Protein AF-A0A4S8MEA4-F1 (afdb_monomer_lite)

Radius of gyration: 21.53 Å; chains: 1; bounding box: 60×31×66 Å

Organism: Dendrothele bispora (strain CBS 962.96) (NCBI:txid1314807)

Sequence (141 aa):
MLYGASVTLVAQARPRKDGKLVKSSVVSKLTSIQRKAALIITGALSTTATDLLDLHAGLLPLPLEIKRHRQRDTARLCTLPDTHPLYQQLQRAAKHPRLARHISPLHNLLHRFDLKLSQLETRKPVRFAESPGTSESDTQF

pLDDT: mean 74.94, std 15.44, range [39.69, 96.0]

Foldseek 3Di:
DPLVVLQVLPPPQPCDPVNDRPDRPVLVVVQVVVQVVLCVQQVDDPPDDSVVSCVSSVHDRSVVVNVVVNLVSLLVLLLEDPPDPCVVVLVVLQVCLDPPPDDGSSSVSCVVNVDDSVVHHRDDDDDPDDDPPDPPDDDDD

Secondary structure (DSSP, 8-state):
--HHHHHHT----PBPTTS-BPPPHHHHHHHHHHHHHHHHHHT--TTS-HHHHHHHTTPPPHHHHHHHHHHHHHHHHHT--TTSHHHHHHHHHHH-S--SS---HHHHHHHHHT--GGGSPPPP----PPP----------

Structure (mmCIF, N/CA/C/O backbone):
data_AF-A0A4S8MEA4-F1
#
_entry.id   AF-A0A4S8MEA4-F1
#
loop_
_atom_site.group_PDB
_atom_site.id
_atom_site.type_symbol
_atom_site.label_atom_id
_atom_site.label_alt_id
_atom_site.label_comp_id
_atom_site.label_asym_id
_atom_site.label_entity_id
_atom_site.label_seq_id
_atom_site.pdbx_PDB_ins_code
_atom_site.Cartn_x
_atom_site.Cartn_y
_atom_site.Cartn_z
_atom_site.occupancy
_atom_site.B_iso_or_equiv
_atom_site.auth_seq_id
_atom_site.auth_comp_id
_atom_site.auth_asym_id
_atom_site.auth_atom_id
_atom_site.pdbx_PDB_model_num
ATOM 1 N N . MET A 1 1 ? 8.176 -0.037 13.390 1.00 46.09 1 MET A N 1
ATOM 2 C CA . MET A 1 1 ? 7.073 0.047 12.400 1.00 46.09 1 MET A CA 1
ATOM 3 C C . MET A 1 1 ? 6.473 1.444 12.474 1.00 46.09 1 MET A C 1
ATOM 5 O O . MET A 1 1 ? 5.759 1.749 13.419 1.00 46.09 1 MET A O 1
ATOM 9 N N . LEU A 1 2 ? 6.857 2.325 11.548 1.00 44.00 2 LEU A N 1
ATOM 10 C CA . LEU A 1 2 ? 6.548 3.756 11.589 1.00 44.00 2 LEU A CA 1
ATOM 11 C C . LEU A 1 2 ? 5.120 4.017 11.070 1.00 44.00 2 LEU A C 1
ATOM 13 O O . LEU A 1 2 ? 4.926 4.383 9.914 1.00 44.00 2 LEU A O 1
ATOM 17 N N . TYR A 1 3 ? 4.113 3.811 11.923 1.00 52.31 3 TYR A N 1
ATOM 18 C CA . TYR A 1 3 ? 2.686 3.969 11.587 1.00 52.31 3 TYR A CA 1
ATOM 19 C C . TYR A 1 3 ? 2.314 5.348 11.003 1.00 52.31 3 TYR A C 1
ATOM 21 O O . TYR A 1 3 ? 1.322 5.465 10.285 1.00 52.31 3 TYR A O 1
ATOM 29 N N . GLY A 1 4 ? 3.116 6.388 11.260 1.00 50.94 4 GLY A N 1
ATOM 30 C CA . GLY A 1 4 ? 2.895 7.731 10.717 1.00 50.94 4 GLY A CA 1
ATOM 31 C C . GLY A 1 4 ? 3.075 7.838 9.197 1.00 50.94 4 GLY A C 1
ATOM 32 O O . GLY A 1 4 ? 2.364 8.611 8.559 1.00 50.94 4 GLY A O 1
ATOM 33 N N . ALA A 1 5 ? 3.965 7.039 8.595 1.00 49.62 5 ALA A N 1
ATOM 34 C CA . ALA A 1 5 ? 4.284 7.148 7.167 1.00 49.62 5 ALA A CA 1
ATOM 35 C C . ALA A 1 5 ? 3.135 6.669 6.259 1.00 49.62 5 ALA A C 1
ATOM 37 O O . ALA A 1 5 ? 2.875 7.247 5.203 1.00 49.62 5 ALA A O 1
ATOM 38 N N . SER A 1 6 ? 2.392 5.649 6.693 1.00 50.84 6 SER A N 1
ATOM 39 C CA . SER A 1 6 ? 1.259 5.098 5.939 1.00 50.84 6 SER A CA 1
ATOM 40 C C . SER A 1 6 ? 0.078 6.069 5.859 1.00 50.84 6 SER A C 1
ATOM 42 O O . SER A 1 6 ? -0.677 6.060 4.886 1.00 50.84 6 SER A O 1
ATOM 44 N N . VAL A 1 7 ? -0.057 6.953 6.854 1.00 55.59 7 VAL A N 1
ATOM 45 C CA . VAL A 1 7 ? -1.071 8.016 6.884 1.00 55.59 7 VAL A CA 1
ATOM 46 C C . VAL A 1 7 ? -0.660 9.195 5.992 1.00 55.59 7 VAL A C 1
ATOM 48 O O . VAL A 1 7 ? -1.516 9.772 5.321 1.00 55.59 7 VAL A O 1
ATOM 51 N N . THR A 1 8 ? 0.633 9.535 5.923 1.00 50.81 8 THR A N 1
ATOM 52 C CA . THR A 1 8 ? 1.139 10.675 5.130 1.00 50.81 8 THR A CA 1
ATOM 53 C C . THR A 1 8 ? 1.285 10.367 3.638 1.00 50.81 8 THR A C 1
ATOM 55 O O . THR A 1 8 ? 1.096 11.256 2.809 1.00 50.81 8 THR A O 1
ATOM 58 N N . LEU A 1 9 ? 1.510 9.104 3.261 1.00 50.47 9 LEU A N 1
ATOM 59 C CA . LEU A 1 9 ? 1.491 8.648 1.863 1.00 50.47 9 LEU A CA 1
ATOM 60 C C . LEU A 1 9 ? 0.089 8.574 1.254 1.00 50.47 9 LEU A C 1
ATOM 62 O O . LEU A 1 9 ? -0.043 8.231 0.072 1.00 50.47 9 LEU A O 1
ATOM 66 N N . VAL A 1 10 ? -0.962 8.943 1.997 1.00 54.91 10 VAL A N 1
ATOM 67 C CA . VAL A 1 10 ? -2.267 9.317 1.438 1.00 54.91 10 VAL A CA 1
ATOM 68 C C . VAL A 1 10 ? -2.091 10.642 0.696 1.00 54.91 10 VAL A C 1
ATOM 70 O O . VAL A 1 10 ? -2.585 11.694 1.089 1.00 54.91 10 VAL A O 1
ATOM 73 N N . ALA A 1 11 ? -1.362 10.584 -0.421 1.00 50.72 11 ALA A N 1
ATOM 74 C CA . ALA A 1 11 ? -1.442 11.568 -1.473 1.00 50.72 11 ALA A CA 1
ATOM 75 C C . ALA A 1 11 ? -2.929 11.753 -1.742 1.00 50.72 11 ALA A C 1
ATOM 77 O O . ALA A 1 11 ? -3.599 10.806 -2.170 1.00 50.72 11 ALA A O 1
ATOM 78 N N . GLN A 1 12 ? -3.429 12.930 -1.373 1.00 52.16 12 GLN A N 1
ATOM 79 C CA . GLN A 1 12 ? -4.817 13.309 -1.509 1.00 52.16 12 GLN A CA 1
ATOM 80 C C . GLN A 1 12 ? -5.143 13.303 -2.991 1.00 52.16 12 GLN A C 1
ATOM 82 O O . GLN A 1 12 ? -5.020 14.307 -3.686 1.00 52.16 12 GLN A O 1
ATOM 87 N N . ALA A 1 13 ? -5.531 12.138 -3.489 1.00 52.66 13 ALA A N 1
ATOM 88 C CA . ALA A 1 13 ? -6.132 11.997 -4.787 1.00 52.66 13 ALA A CA 1
ATOM 89 C C . ALA A 1 13 ? -7.552 12.537 -4.614 1.00 52.66 13 ALA A C 1
ATOM 91 O O . ALA A 1 13 ? -8.513 11.786 -4.468 1.00 52.66 13 ALA A O 1
ATOM 92 N N . ARG A 1 14 ? -7.659 13.865 -4.471 1.00 51.34 14 ARG A N 1
ATOM 93 C CA . ARG A 1 14 ? -8.948 14.534 -4.459 1.00 51.34 14 ARG A CA 1
ATOM 94 C C . ARG A 1 14 ? -9.544 14.257 -5.832 1.00 51.34 14 ARG A C 1
ATOM 96 O O . ARG A 1 14 ? -8.901 14.601 -6.830 1.00 51.34 14 ARG A O 1
ATOM 103 N N . PRO A 1 15 ? -10.712 13.605 -5.915 1.00 50.41 15 PRO A N 1
ATOM 104 C CA . PRO A 1 15 ? -11.434 13.590 -7.167 1.00 50.41 15 PRO A CA 1
ATOM 105 C C . PRO A 1 15 ? -11.698 15.056 -7.503 1.00 50.41 15 PRO A C 1
ATOM 107 O O . PRO A 1 15 ? -12.307 15.792 -6.723 1.00 50.41 15 PRO A O 1
ATOM 110 N N . ARG A 1 16 ? -11.147 15.519 -8.623 1.00 50.59 16 ARG A N 1
ATOM 111 C CA . ARG A 1 16 ? -11.547 16.806 -9.178 1.00 50.59 16 ARG A CA 1
ATOM 112 C C . ARG A 1 16 ? -13.034 16.685 -9.533 1.00 50.59 16 ARG A C 1
ATOM 114 O O . ARG A 1 16 ? -13.505 15.581 -9.808 1.00 50.59 16 ARG A O 1
ATOM 121 N N . LYS A 1 17 ? -13.769 17.799 -9.525 1.00 51.31 17 LYS A N 1
ATOM 122 C CA . LYS A 1 17 ? -15.212 17.848 -9.844 1.00 51.31 17 LYS A CA 1
ATOM 123 C C . LYS A 1 17 ? -15.551 17.155 -11.184 1.00 51.31 17 LYS A C 1
ATOM 125 O O . LYS A 1 17 ? -16.655 16.663 -11.357 1.00 51.31 17 LYS A O 1
ATOM 130 N N . ASP A 1 18 ? -14.544 17.021 -12.048 1.00 55.53 18 ASP A N 1
ATOM 131 C CA . ASP A 1 18 ? -14.574 16.396 -13.374 1.00 55.53 18 ASP A CA 1
ATOM 132 C C . ASP A 1 18 ? -14.354 14.861 -13.368 1.00 55.53 18 ASP A C 1
ATOM 134 O O . ASP A 1 18 ? -14.088 14.269 -14.411 1.00 55.53 18 ASP A O 1
ATOM 138 N N . GLY A 1 19 ? -14.342 14.196 -12.204 1.00 54.31 19 GLY A N 1
ATOM 139 C CA . GLY A 1 19 ? -14.156 12.739 -12.074 1.00 54.31 19 GLY A CA 1
ATOM 140 C C . GLY A 1 19 ? -12.737 12.223 -12.372 1.00 54.31 19 GLY A C 1
ATOM 141 O O . GLY A 1 19 ? -12.414 11.073 -12.073 1.00 54.31 19 GLY A O 1
ATOM 142 N N . LYS A 1 20 ? -11.848 13.069 -12.908 1.00 49.50 20 LYS A N 1
ATOM 143 C CA . LYS A 1 20 ? -10.449 12.718 -13.183 1.00 49.50 20 LYS A CA 1
ATOM 144 C C . LYS A 1 20 ? -9.622 12.738 -11.896 1.00 49.50 20 LYS A C 1
ATOM 146 O O . LYS A 1 20 ? -9.503 13.762 -11.218 1.00 49.50 20 LYS A O 1
ATOM 151 N N . LEU A 1 21 ? -9.018 11.594 -11.580 1.00 56.31 21 LEU A N 1
ATOM 152 C CA . LEU A 1 21 ? -8.069 11.455 -10.482 1.00 56.31 21 LEU A CA 1
ATOM 153 C C . LEU A 1 21 ? -6.779 12.200 -10.843 1.00 56.31 21 LEU A C 1
ATOM 155 O O . LEU A 1 21 ? -6.045 11.776 -11.736 1.00 56.31 21 LEU A O 1
ATOM 159 N N . VAL A 1 22 ? -6.494 13.315 -10.169 1.00 55.59 22 VAL A N 1
ATOM 160 C CA . VAL A 1 22 ? -5.221 14.020 -10.363 1.00 55.59 22 VAL A CA 1
ATOM 161 C C . VAL A 1 22 ? -4.097 13.099 -9.892 1.00 55.59 22 VAL A C 1
ATOM 163 O O . VAL A 1 22 ? -4.044 12.715 -8.720 1.00 55.59 22 VAL A O 1
ATOM 166 N N . LYS A 1 23 ? -3.199 12.722 -10.812 1.00 59.84 23 LYS A N 1
ATOM 167 C CA . LYS A 1 23 ? -1.966 12.011 -10.462 1.00 59.84 23 LYS A CA 1
ATOM 168 C C . LYS A 1 23 ? -1.161 12.927 -9.542 1.00 59.84 23 LYS A C 1
ATOM 170 O O . LYS A 1 23 ? -0.805 14.036 -9.931 1.00 59.84 23 LYS A O 1
ATOM 175 N N . SER A 1 24 ? -0.909 12.482 -8.314 1.00 71.69 24 SER A N 1
ATOM 176 C CA . SER A 1 24 ? -0.053 13.226 -7.389 1.00 71.69 24 SER A CA 1
ATOM 177 C C . SER A 1 24 ? 1.332 13.402 -8.011 1.00 71.69 24 SER A C 1
ATOM 179 O O . SER A 1 24 ? 1.906 12.435 -8.514 1.00 71.69 24 SER A O 1
ATOM 181 N N . SER A 1 25 ? 1.878 14.618 -7.958 1.00 75.31 25 SER A N 1
ATOM 182 C CA . SER A 1 25 ? 3.221 14.928 -8.469 1.00 75.31 25 SER A CA 1
ATOM 183 C C . SER A 1 25 ? 4.290 14.008 -7.871 1.00 75.31 25 SER A C 1
ATOM 185 O O . SER A 1 25 ? 5.243 13.637 -8.553 1.00 75.31 25 SER A O 1
ATOM 187 N N . VAL A 1 26 ? 4.094 13.570 -6.625 1.00 80.31 26 VAL A N 1
ATOM 188 C CA . VAL A 1 26 ? 4.957 12.603 -5.938 1.00 80.31 26 VAL A CA 1
ATOM 189 C C . VAL A 1 26 ? 4.878 11.226 -6.596 1.00 80.31 26 VAL A C 1
ATOM 191 O O . VAL A 1 26 ? 5.911 10.619 -6.855 1.00 80.31 26 VAL A O 1
ATOM 194 N N . VAL A 1 27 ? 3.674 10.751 -6.930 1.00 81.44 27 VAL A N 1
ATOM 195 C CA . VAL A 1 27 ? 3.478 9.454 -7.602 1.00 81.44 27 VAL A CA 1
ATOM 196 C C . VAL A 1 27 ? 4.136 9.471 -8.977 1.00 81.44 27 VAL A C 1
ATOM 198 O O . VAL A 1 27 ? 4.829 8.521 -9.314 1.00 81.44 27 VAL A O 1
ATOM 201 N N . SER A 1 28 ? 4.006 10.568 -9.728 1.00 83.62 28 SER A N 1
ATOM 202 C CA . SER A 1 28 ? 4.668 10.717 -11.030 1.00 83.62 28 SER A CA 1
ATOM 203 C C . SER A 1 28 ? 6.200 10.693 -10.922 1.00 83.62 28 SER A C 1
ATOM 205 O O . SER A 1 28 ? 6.879 10.077 -11.742 1.00 83.62 28 SER A O 1
ATOM 207 N N . LYS A 1 29 ? 6.775 11.325 -9.890 1.00 88.56 29 LYS A N 1
ATOM 208 C CA . LYS A 1 29 ? 8.227 11.271 -9.646 1.00 88.56 29 LYS A CA 1
ATOM 209 C C . LYS A 1 29 ? 8.683 9.861 -9.285 1.00 88.56 29 LYS A C 1
ATOM 211 O O . LYS A 1 29 ? 9.659 9.372 -9.844 1.00 88.56 29 LYS A O 1
ATOM 216 N N . LEU A 1 30 ? 7.949 9.195 -8.399 1.00 88.25 30 LEU A N 1
ATOM 217 C CA . LEU A 1 30 ? 8.234 7.819 -8.014 1.00 88.25 30 LEU A CA 1
ATOM 218 C C . LEU A 1 30 ? 8.094 6.856 -9.206 1.00 88.25 30 LEU A C 1
ATOM 220 O O . LEU A 1 30 ? 8.911 5.951 -9.328 1.00 88.25 30 LEU A O 1
ATOM 224 N N . THR A 1 31 ? 7.142 7.071 -10.128 1.00 88.81 31 THR A N 1
ATOM 225 C CA . THR A 1 31 ? 7.011 6.221 -11.328 1.00 88.81 31 THR A CA 1
ATOM 226 C C . THR A 1 31 ? 8.226 6.369 -12.228 1.00 88.81 31 THR A C 1
ATOM 228 O O . THR A 1 31 ? 8.721 5.381 -12.762 1.00 88.81 31 THR A O 1
ATOM 231 N N . SER A 1 32 ? 8.757 7.588 -12.356 1.00 91.25 32 SER A N 1
ATOM 232 C CA . SER A 1 32 ? 9.983 7.827 -13.117 1.00 91.25 32 SER A CA 1
ATOM 233 C C . SER A 1 32 ? 11.200 7.163 -12.469 1.00 91.25 32 SER A C 1
ATOM 235 O O . SER A 1 32 ? 12.059 6.651 -13.181 1.00 91.25 32 SER A O 1
ATOM 237 N N . ILE A 1 33 ? 11.275 7.143 -11.133 1.00 93.06 33 ILE A N 1
ATOM 238 C CA . ILE A 1 33 ? 12.341 6.447 -10.395 1.00 93.06 33 ILE A CA 1
ATOM 239 C C . ILE A 1 33 ? 12.226 4.930 -10.587 1.00 93.06 33 ILE A C 1
ATOM 241 O O . ILE A 1 33 ? 13.221 4.296 -10.928 1.00 93.06 33 ILE A O 1
ATOM 245 N N . GLN A 1 34 ? 11.024 4.359 -10.450 1.00 92.56 34 GLN A N 1
ATOM 246 C CA . GLN A 1 34 ? 10.796 2.930 -10.677 1.00 92.56 34 GLN A CA 1
ATOM 247 C C . GLN A 1 34 ? 11.152 2.525 -12.110 1.00 92.56 34 GLN A C 1
ATOM 249 O O . GLN A 1 34 ? 11.861 1.543 -12.290 1.00 92.56 34 GLN A O 1
ATOM 254 N N . ARG A 1 35 ? 10.758 3.310 -13.124 1.00 93.06 35 ARG A N 1
ATOM 255 C CA . ARG A 1 35 ? 11.136 3.043 -14.521 1.00 93.06 35 ARG A CA 1
ATOM 256 C C . ARG A 1 35 ? 12.654 2.999 -14.701 1.00 93.06 35 ARG A C 1
ATOM 258 O O . ARG A 1 35 ? 13.157 2.117 -15.387 1.00 93.06 35 ARG A O 1
ATOM 265 N N . LYS A 1 36 ? 13.394 3.928 -14.085 1.00 94.88 36 LYS A N 1
ATOM 266 C CA . LYS A 1 36 ? 14.866 3.917 -14.127 1.00 94.88 36 LYS A CA 1
ATOM 267 C C . LYS A 1 36 ? 15.443 2.671 -13.457 1.00 94.88 36 LYS A C 1
ATOM 269 O O . LYS A 1 36 ? 16.344 2.061 -14.017 1.00 94.88 36 LYS A O 1
ATOM 274 N N . ALA A 1 37 ? 14.910 2.276 -12.302 1.00 94.06 37 ALA A N 1
ATOM 275 C CA . ALA A 1 37 ? 15.324 1.047 -11.631 1.00 94.06 37 ALA A CA 1
ATOM 276 C C . ALA A 1 37 ? 15.035 -0.195 -12.491 1.00 94.06 37 ALA A C 1
ATOM 278 O O . ALA A 1 37 ? 15.911 -1.037 -12.652 1.00 94.06 37 ALA A O 1
ATOM 279 N N . ALA A 1 38 ? 13.855 -0.272 -13.112 1.00 93.94 38 ALA A N 1
ATOM 280 C CA . ALA A 1 38 ? 13.474 -1.374 -13.989 1.00 93.94 38 ALA A CA 1
ATOM 281 C C . ALA A 1 38 ? 14.394 -1.483 -15.216 1.00 93.94 38 ALA A C 1
ATOM 283 O O . ALA A 1 38 ? 14.803 -2.586 -15.568 1.00 93.94 38 ALA A O 1
ATOM 284 N N . LEU A 1 39 ? 14.789 -0.355 -15.823 1.00 96.00 39 LEU A N 1
ATOM 285 C CA . LEU A 1 39 ? 15.784 -0.330 -16.905 1.00 96.00 39 LEU A CA 1
ATOM 286 C C . LEU A 1 39 ? 17.139 -0.889 -16.457 1.00 96.00 39 LEU A C 1
ATOM 288 O O . LEU A 1 39 ? 17.738 -1.671 -17.183 1.00 96.00 39 LEU A O 1
ATOM 292 N N . ILE A 1 40 ? 17.607 -0.518 -15.262 1.00 95.62 40 ILE A N 1
ATOM 293 C CA . ILE A 1 40 ? 18.886 -1.002 -14.721 1.00 95.62 40 ILE A CA 1
ATOM 294 C C . ILE A 1 40 ? 18.825 -2.509 -14.436 1.00 95.62 40 ILE A C 1
ATOM 296 O O . ILE A 1 40 ? 19.749 -3.227 -14.793 1.00 95.62 40 ILE A O 1
ATOM 300 N N . ILE A 1 41 ? 17.735 -2.990 -13.829 1.00 94.38 41 ILE A N 1
ATOM 301 C CA . ILE A 1 41 ? 17.547 -4.411 -13.489 1.00 94.38 41 ILE A CA 1
ATOM 302 C C . ILE A 1 41 ? 17.483 -5.277 -14.751 1.00 94.38 41 ILE A C 1
ATOM 304 O O . ILE A 1 41 ? 18.081 -6.347 -14.798 1.00 94.38 41 ILE A O 1
ATOM 308 N N . THR A 1 42 ? 16.746 -4.823 -15.765 1.00 94.81 42 THR A N 1
ATOM 309 C CA . THR A 1 42 ? 16.507 -5.595 -16.996 1.00 94.81 42 THR A CA 1
ATOM 310 C C . THR A 1 42 ? 17.585 -5.392 -18.060 1.00 94.81 42 THR A C 1
ATOM 312 O O . THR A 1 42 ? 17.643 -6.167 -19.009 1.00 94.81 42 THR A O 1
ATOM 315 N N . GLY A 1 43 ? 18.416 -4.350 -17.945 1.00 95.31 43 GLY A N 1
ATOM 316 C CA . GLY A 1 43 ? 19.388 -3.967 -18.975 1.00 95.31 43 GLY A CA 1
ATOM 317 C C . GLY A 1 43 ? 18.749 -3.503 -20.292 1.00 95.31 43 GLY A C 1
ATOM 318 O O . GLY A 1 43 ? 19.407 -3.494 -21.330 1.00 95.31 43 GLY A O 1
ATOM 319 N N . ALA A 1 44 ? 17.461 -3.157 -20.280 1.00 93.88 44 ALA A N 1
ATOM 320 C CA . ALA A 1 44 ? 16.696 -2.846 -21.481 1.00 93.88 44 ALA A CA 1
ATOM 321 C C . ALA A 1 44 ? 16.942 -1.418 -22.007 1.00 93.88 44 ALA A C 1
ATOM 323 O O . ALA A 1 44 ? 17.433 -0.531 -21.305 1.00 93.88 44 ALA A O 1
ATOM 324 N N . LEU A 1 45 ? 16.539 -1.166 -23.257 1.00 94.38 45 LEU A N 1
ATOM 325 C CA . LEU A 1 45 ? 16.668 0.150 -23.886 1.00 94.38 45 LEU A CA 1
ATOM 326 C C . LEU A 1 45 ? 15.713 1.169 -23.250 1.00 94.38 45 LEU A C 1
ATOM 328 O O . LEU A 1 45 ? 14.589 0.838 -22.865 1.00 94.38 45 LEU A O 1
ATOM 332 N N . SER A 1 46 ? 16.111 2.443 -23.241 1.00 90.44 46 SER A N 1
ATOM 333 C CA . SER A 1 46 ? 15.306 3.550 -22.700 1.00 90.44 46 SER A CA 1
ATOM 334 C C . SER A 1 46 ? 13.966 3.762 -23.419 1.00 90.44 46 SER A C 1
ATOM 336 O O . SER A 1 46 ? 13.068 4.380 -22.843 1.00 90.44 46 SER A O 1
ATOM 338 N N . THR A 1 47 ? 13.813 3.239 -24.639 1.00 93.69 47 THR A N 1
ATOM 339 C CA . THR A 1 47 ? 12.589 3.265 -25.458 1.00 93.69 47 THR A CA 1
ATOM 340 C C . THR A 1 47 ? 11.606 2.143 -25.125 1.00 93.69 47 THR A C 1
ATOM 342 O O . THR A 1 47 ? 10.460 2.189 -25.565 1.00 93.69 47 THR A O 1
ATOM 345 N N . THR A 1 48 ? 12.010 1.159 -24.317 1.00 93.31 48 THR A N 1
ATOM 346 C CA . THR A 1 48 ? 1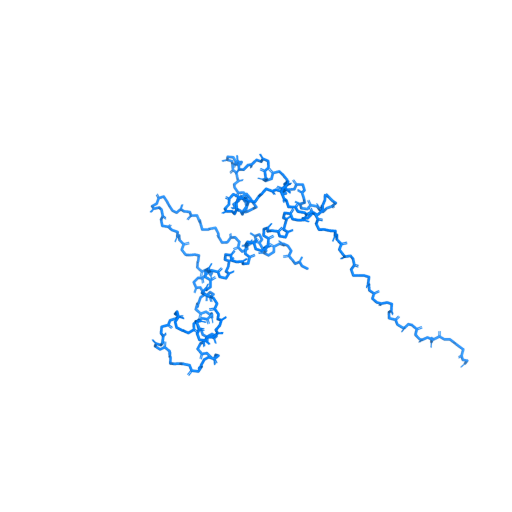1.160 0.021 -23.949 1.00 93.31 48 THR A CA 1
ATOM 347 C C . THR A 1 48 ? 9.923 0.493 -23.180 1.00 93.31 48 THR A C 1
ATOM 349 O O . THR A 1 48 ? 9.992 1.398 -22.333 1.00 93.31 48 THR A O 1
ATOM 352 N N . ALA A 1 49 ? 8.768 -0.107 -23.469 1.00 92.44 49 ALA A N 1
ATOM 353 C CA . ALA A 1 49 ? 7.513 0.205 -22.790 1.00 92.44 49 ALA A CA 1
ATOM 354 C C . ALA A 1 49 ? 7.608 -0.094 -21.281 1.00 92.44 49 ALA A C 1
ATOM 356 O O . ALA A 1 49 ? 8.131 -1.134 -20.890 1.00 92.44 49 ALA A O 1
ATOM 357 N N . THR A 1 50 ? 7.102 0.808 -20.426 1.00 89.94 50 THR A N 1
ATOM 358 C CA . THR A 1 50 ? 7.207 0.659 -18.955 1.00 89.94 50 THR A CA 1
ATOM 359 C C . THR A 1 50 ? 6.535 -0.617 -18.463 1.00 89.94 50 THR A C 1
ATOM 361 O O . THR A 1 50 ? 7.089 -1.290 -17.608 1.00 89.94 50 THR A O 1
ATOM 364 N N . ASP A 1 51 ? 5.389 -0.974 -19.041 1.00 90.44 51 ASP A N 1
ATOM 365 C CA . ASP A 1 51 ? 4.610 -2.133 -18.599 1.00 90.44 51 ASP A CA 1
ATOM 366 C C . ASP A 1 51 ? 5.357 -3.452 -18.863 1.00 90.44 51 ASP A C 1
ATOM 368 O O . ASP A 1 51 ? 5.291 -4.374 -18.053 1.00 90.44 51 ASP A O 1
ATOM 372 N N . LEU A 1 52 ? 6.136 -3.516 -19.952 1.00 92.25 52 LEU A N 1
ATOM 373 C CA . LEU A 1 52 ? 7.032 -4.643 -20.227 1.00 92.25 52 LEU A CA 1
ATOM 374 C C . LEU A 1 52 ? 8.230 -4.651 -19.274 1.00 92.25 52 LEU A C 1
ATOM 376 O O . LEU A 1 52 ? 8.603 -5.713 -18.787 1.00 92.25 52 LEU A O 1
ATOM 380 N N . LEU A 1 53 ? 8.818 -3.486 -18.980 1.00 93.56 53 LEU A N 1
ATOM 381 C CA . LEU A 1 53 ? 9.931 -3.381 -18.028 1.00 93.56 53 LEU A CA 1
ATOM 382 C C . LEU A 1 53 ? 9.526 -3.834 -16.626 1.00 93.56 53 LEU A C 1
ATOM 384 O O . LEU A 1 53 ? 10.259 -4.591 -16.000 1.00 93.56 53 LEU A O 1
ATOM 388 N N . ASP A 1 54 ? 8.367 -3.384 -16.150 1.00 91.56 54 ASP A N 1
ATOM 389 C CA . ASP A 1 54 ? 7.821 -3.765 -14.851 1.00 91.56 54 ASP A CA 1
ATOM 390 C C . ASP A 1 54 ? 7.575 -5.285 -14.804 1.00 91.56 54 ASP A C 1
ATOM 392 O O . ASP A 1 54 ? 8.037 -5.950 -13.877 1.00 91.56 54 ASP A O 1
ATOM 396 N N . LEU A 1 55 ? 6.967 -5.866 -15.849 1.00 92.56 55 LEU A N 1
ATOM 397 C CA . LEU A 1 55 ? 6.746 -7.314 -15.948 1.00 92.56 55 LEU A CA 1
ATOM 398 C C . LEU A 1 55 ? 8.060 -8.109 -15.947 1.00 92.56 55 LEU A C 1
ATOM 400 O O . LEU A 1 55 ? 8.189 -9.066 -15.184 1.00 92.56 55 LEU A O 1
ATOM 404 N N . HIS A 1 56 ? 9.045 -7.707 -16.755 1.00 93.25 56 HIS A N 1
ATOM 405 C CA . HIS A 1 56 ? 10.345 -8.381 -16.829 1.00 93.25 56 HIS A CA 1
ATOM 406 C C . HIS A 1 56 ? 11.177 -8.221 -15.552 1.00 93.25 56 HIS A C 1
ATOM 408 O O . HIS A 1 56 ? 11.912 -9.135 -15.189 1.00 93.25 56 HIS A O 1
ATOM 414 N N . ALA A 1 57 ? 11.049 -7.095 -14.849 1.00 91.88 57 ALA A N 1
ATOM 415 C CA . ALA A 1 57 ? 11.715 -6.860 -13.571 1.00 91.88 57 ALA A CA 1
ATOM 416 C C . ALA A 1 57 ? 10.990 -7.515 -12.377 1.00 91.88 57 ALA A C 1
ATOM 418 O O . ALA A 1 57 ? 11.478 -7.429 -11.250 1.00 91.88 57 ALA A O 1
ATOM 419 N N . GLY A 1 58 ? 9.814 -8.124 -12.585 1.00 91.12 58 GLY A N 1
ATOM 420 C CA . GLY A 1 58 ? 8.967 -8.634 -11.502 1.00 91.12 58 GLY A CA 1
ATOM 421 C C . GLY A 1 58 ? 8.417 -7.529 -10.590 1.00 91.12 58 GLY A C 1
ATOM 422 O O . GLY A 1 58 ? 8.072 -7.783 -9.434 1.00 91.12 58 GLY A O 1
ATOM 423 N N . LEU A 1 59 ? 8.358 -6.294 -11.090 1.00 90.62 59 LEU A N 1
ATOM 424 C CA . LEU A 1 59 ? 7.851 -5.127 -10.384 1.00 90.62 59 LEU A CA 1
ATOM 425 C C . LEU A 1 59 ? 6.396 -4.888 -10.775 1.00 90.62 59 LEU A C 1
ATOM 427 O O . LEU A 1 59 ? 5.996 -5.010 -11.928 1.00 90.62 59 LEU A O 1
ATOM 431 N N . LEU A 1 60 ? 5.577 -4.507 -9.806 1.00 89.00 60 LEU A N 1
ATOM 432 C CA . LEU A 1 60 ? 4.211 -4.092 -10.080 1.00 89.00 60 LEU A CA 1
ATOM 433 C C . LEU A 1 60 ? 4.209 -2.579 -10.383 1.00 89.00 60 LEU A C 1
ATOM 435 O O . LEU A 1 60 ? 4.922 -1.832 -9.704 1.00 89.00 60 LEU A O 1
ATOM 439 N N . PRO A 1 61 ? 3.407 -2.090 -11.350 1.00 87.75 61 PRO A N 1
ATOM 440 C CA . PRO A 1 61 ? 3.344 -0.667 -11.658 1.00 87.75 61 PRO A CA 1
ATOM 441 C C . PRO A 1 61 ? 3.089 0.167 -10.403 1.00 87.75 61 PRO A C 1
ATOM 443 O O . PRO A 1 61 ? 2.184 -0.135 -9.618 1.00 87.75 61 PRO A O 1
ATOM 446 N N . LEU A 1 62 ? 3.855 1.243 -10.215 1.00 86.12 62 LEU A N 1
ATOM 447 C CA . LEU A 1 62 ? 3.872 1.998 -8.957 1.00 86.12 62 LEU A CA 1
ATOM 448 C C . LEU A 1 62 ? 2.480 2.363 -8.386 1.00 86.12 62 LEU A C 1
ATOM 450 O O . LEU A 1 62 ? 2.286 2.243 -7.173 1.00 86.12 62 LEU A O 1
ATOM 454 N N . PRO A 1 63 ? 1.475 2.797 -9.181 1.00 83.12 63 PRO A N 1
ATOM 455 C CA . PRO A 1 63 ? 0.152 3.106 -8.632 1.00 83.12 63 PRO A CA 1
ATOM 456 C C . PRO A 1 63 ? -0.507 1.907 -7.935 1.00 83.12 63 PRO A C 1
ATOM 458 O O . PRO A 1 63 ? -1.223 2.077 -6.943 1.00 83.12 63 PRO A O 1
ATOM 461 N N . LEU A 1 64 ? -0.258 0.699 -8.442 1.00 86.31 64 LEU A N 1
ATOM 462 C CA . LEU A 1 64 ? -0.765 -0.547 -7.884 1.00 86.31 64 LEU A CA 1
ATOM 463 C C . LEU A 1 64 ? 0.041 -0.970 -6.650 1.00 86.31 64 LEU A C 1
ATOM 465 O O . LEU A 1 64 ? -0.570 -1.381 -5.664 1.00 86.31 64 LEU A O 1
ATOM 469 N N . GLU A 1 65 ? 1.365 -0.778 -6.634 1.00 87.12 65 GLU A N 1
ATOM 470 C CA . GLU A 1 65 ? 2.179 -1.016 -5.428 1.00 87.12 65 GLU A CA 1
ATOM 471 C C . GLU A 1 65 ? 1.765 -0.113 -4.269 1.00 87.12 65 GLU A C 1
ATOM 473 O O . GLU A 1 65 ? 1.552 -0.578 -3.149 1.00 87.12 65 GLU A O 1
ATOM 478 N N . ILE A 1 66 ? 1.523 1.172 -4.538 1.00 84.81 66 ILE A N 1
ATOM 479 C CA . ILE A 1 66 ? 1.013 2.099 -3.523 1.00 84.81 66 ILE A CA 1
ATOM 480 C C . ILE A 1 66 ? -0.345 1.623 -2.997 1.00 84.81 66 ILE A C 1
ATOM 482 O O . ILE A 1 66 ? -0.589 1.666 -1.790 1.00 84.81 66 ILE A O 1
ATOM 486 N N . LYS A 1 67 ? -1.240 1.147 -3.873 1.00 84.56 67 LYS A N 1
ATOM 487 C CA . LYS A 1 67 ? -2.542 0.605 -3.457 1.00 84.56 67 LYS A CA 1
ATOM 488 C C . LYS A 1 67 ? -2.373 -0.633 -2.571 1.00 84.56 67 LYS A C 1
ATOM 490 O O . LYS A 1 67 ? -3.009 -0.699 -1.520 1.00 84.56 67 LYS A O 1
ATOM 495 N N . ARG A 1 68 ? -1.503 -1.570 -2.955 1.00 87.31 68 ARG A N 1
ATOM 496 C CA . ARG A 1 68 ? -1.186 -2.789 -2.196 1.00 87.31 68 ARG A CA 1
ATOM 497 C C . ARG A 1 68 ? -0.604 -2.459 -0.823 1.00 87.31 68 ARG A C 1
ATOM 499 O O . ARG A 1 68 ? -1.027 -3.035 0.178 1.00 87.31 68 ARG A O 1
ATOM 506 N N . HIS A 1 69 ? 0.332 -1.514 -0.763 1.00 86.00 69 HIS A N 1
ATOM 507 C CA . HIS A 1 69 ? 0.936 -1.062 0.487 1.00 86.00 69 HIS A CA 1
ATOM 508 C C . HIS A 1 69 ? -0.107 -0.418 1.405 1.00 86.00 69 HIS A C 1
ATOM 510 O O . HIS A 1 69 ? -0.256 -0.834 2.550 1.00 86.00 69 HIS A O 1
ATOM 516 N N . ARG A 1 70 ? -0.926 0.500 0.873 1.00 82.25 70 ARG A N 1
ATOM 517 C CA . ARG A 1 70 ? -2.026 1.128 1.620 1.00 82.25 70 ARG A CA 1
ATOM 518 C C . ARG A 1 70 ? -3.030 0.112 2.151 1.00 82.25 70 ARG A C 1
ATOM 520 O O . ARG A 1 70 ? -3.459 0.238 3.292 1.00 82.25 70 ARG A O 1
ATOM 527 N N . GLN A 1 71 ? -3.402 -0.888 1.355 1.00 85.38 71 GLN A N 1
ATOM 528 C CA . GLN A 1 71 ? -4.313 -1.943 1.799 1.00 85.38 71 GLN A CA 1
ATOM 529 C C . GLN A 1 71 ? -3.703 -2.747 2.952 1.00 85.38 71 GLN A C 1
ATOM 531 O O . GLN A 1 71 ? -4.361 -2.954 3.969 1.00 85.38 71 GLN A O 1
ATOM 536 N N . ARG A 1 72 ? -2.432 -3.145 2.825 1.00 85.75 72 ARG A N 1
ATOM 537 C CA . ARG A 1 72 ? -1.701 -3.866 3.875 1.00 85.75 72 ARG A CA 1
ATOM 538 C C . ARG A 1 72 ? -1.622 -3.057 5.167 1.00 85.75 72 ARG A C 1
ATOM 540 O O . ARG A 1 72 ? -1.839 -3.604 6.243 1.00 85.75 72 ARG A O 1
ATOM 547 N N . ASP A 1 73 ? -1.335 -1.768 5.064 1.00 83.44 73 ASP A N 1
ATOM 548 C CA . ASP A 1 73 ? -1.242 -0.889 6.225 1.00 83.44 73 ASP A CA 1
ATOM 549 C C . ASP A 1 73 ? -2.604 -0.637 6.863 1.00 83.44 73 ASP A C 1
ATOM 551 O O . ASP A 1 73 ? -2.716 -0.640 8.084 1.00 83.44 73 ASP A O 1
ATOM 555 N N . THR A 1 74 ? -3.656 -0.501 6.055 1.00 84.12 74 THR A N 1
ATOM 556 C CA . THR A 1 74 ? -5.027 -0.371 6.564 1.00 84.12 74 THR A CA 1
ATOM 557 C C . THR A 1 74 ? -5.445 -1.639 7.306 1.00 84.12 74 THR A C 1
ATOM 559 O O . THR A 1 74 ? -5.981 -1.544 8.408 1.00 84.12 74 THR A O 1
ATOM 562 N N . ALA A 1 75 ? -5.131 -2.823 6.771 1.00 85.69 75 ALA A N 1
ATOM 563 C CA . ALA A 1 75 ? -5.377 -4.088 7.458 1.00 85.69 75 ALA A CA 1
ATOM 564 C C . ALA A 1 75 ? -4.617 -4.158 8.792 1.00 85.69 75 ALA A C 1
ATOM 566 O O . ALA A 1 75 ? -5.214 -4.453 9.822 1.00 85.69 75 ALA A O 1
ATOM 567 N N . ARG A 1 76 ? -3.328 -3.788 8.807 1.00 83.50 76 ARG A N 1
ATOM 568 C CA . ARG A 1 76 ? -2.520 -3.732 10.040 1.00 83.50 76 ARG A CA 1
ATOM 569 C C . ARG A 1 76 ? -3.112 -2.786 11.080 1.00 83.50 76 ARG A C 1
ATOM 571 O O . ARG A 1 76 ? -3.195 -3.161 12.245 1.00 83.50 76 ARG A O 1
ATOM 578 N N . LEU A 1 77 ? -3.545 -1.596 10.659 1.00 81.62 77 LEU A N 1
ATOM 579 C CA . LEU A 1 77 ? -4.218 -0.629 11.525 1.00 81.62 77 LEU A CA 1
ATOM 580 C C . LEU A 1 77 ? -5.493 -1.223 12.135 1.00 81.62 77 LEU A C 1
ATOM 582 O O . LEU A 1 77 ? -5.718 -1.068 13.329 1.00 81.62 77 LEU A O 1
ATOM 586 N N . CYS A 1 78 ? -6.295 -1.937 11.347 1.00 82.75 78 CYS A N 1
ATOM 587 C CA . CYS A 1 78 ? -7.530 -2.554 11.831 1.00 82.75 78 CYS A CA 1
ATOM 588 C C . CYS A 1 78 ? -7.286 -3.712 12.809 1.00 82.75 78 CYS A C 1
ATOM 590 O O . CYS A 1 78 ? -8.113 -3.934 13.681 1.00 82.75 78 CYS A O 1
ATOM 592 N N . THR A 1 79 ? -6.150 -4.409 12.710 1.00 84.81 79 THR A N 1
ATOM 593 C CA . THR A 1 79 ? -5.769 -5.479 13.653 1.00 84.81 79 THR A CA 1
ATOM 594 C C . THR A 1 79 ? -5.133 -4.979 14.958 1.00 84.81 79 THR A C 1
ATOM 596 O O . THR A 1 79 ? -4.633 -5.788 15.739 1.00 84.81 79 T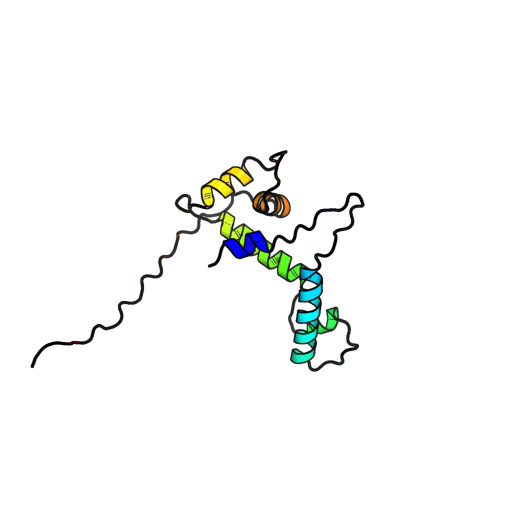HR A O 1
ATOM 599 N N . LEU A 1 80 ? -5.077 -3.663 15.198 1.00 83.25 80 LEU A N 1
ATOM 600 C CA . LEU A 1 80 ? -4.457 -3.109 16.405 1.00 83.25 80 LEU A CA 1
ATOM 601 C C . LEU A 1 80 ? -5.239 -3.482 17.679 1.00 83.25 80 LEU A C 1
ATOM 603 O O . LEU A 1 80 ? -6.468 -3.462 17.658 1.00 83.25 80 LEU A O 1
ATOM 607 N N . PRO A 1 81 ? -4.545 -3.758 18.799 1.00 81.81 81 PRO A N 1
ATOM 608 C CA . PRO A 1 81 ? -5.188 -3.985 20.088 1.00 81.81 81 PRO A CA 1
ATOM 609 C C . PRO A 1 81 ? -5.742 -2.690 20.687 1.00 81.81 81 PRO A C 1
ATOM 611 O O . PRO A 1 81 ? -5.193 -1.607 20.468 1.00 81.81 81 PRO A O 1
ATOM 614 N N . ASP A 1 82 ? -6.759 -2.829 21.536 1.00 80.06 82 ASP A N 1
ATOM 615 C CA . ASP A 1 82 ? -7.439 -1.721 22.220 1.00 80.06 82 ASP A CA 1
ATOM 616 C C . ASP A 1 82 ? -6.498 -0.858 23.082 1.00 80.06 82 ASP A C 1
ATOM 618 O O . ASP A 1 82 ? -6.741 0.330 23.286 1.00 80.06 82 ASP A O 1
ATOM 622 N N . THR A 1 83 ? -5.379 -1.427 23.547 1.00 81.44 83 THR A N 1
ATOM 623 C CA . THR A 1 83 ? -4.334 -0.724 24.314 1.00 81.44 83 THR A CA 1
ATOM 624 C C . THR A 1 83 ? -3.550 0.293 23.471 1.00 81.44 83 THR A C 1
ATOM 626 O O . THR A 1 83 ? -2.822 1.122 24.014 1.00 81.44 83 THR A O 1
ATOM 629 N N . HIS A 1 84 ? -3.637 0.235 22.139 1.00 79.62 84 HIS A N 1
ATOM 630 C CA . HIS A 1 84 ? -2.847 1.091 21.261 1.00 79.62 84 HIS A CA 1
ATOM 631 C C . HIS A 1 84 ? -3.442 2.513 21.172 1.00 79.62 84 HIS A C 1
ATOM 633 O O . HIS A 1 84 ? -4.630 2.658 20.888 1.00 79.62 84 HIS A O 1
ATOM 639 N N . PRO A 1 85 ? -2.647 3.597 21.285 1.00 79.69 85 PRO A N 1
ATOM 640 C CA . PRO A 1 85 ? -3.175 4.971 21.300 1.00 79.69 85 PRO A CA 1
ATOM 641 C C . PRO A 1 85 ? -3.923 5.359 20.012 1.00 79.69 85 PRO A C 1
ATOM 643 O O . PRO A 1 85 ? -4.874 6.141 20.039 1.00 79.69 85 PRO A O 1
ATOM 646 N N . LEU A 1 86 ? -3.539 4.780 18.869 1.00 78.81 86 LEU A N 1
ATOM 647 C CA . LEU A 1 86 ? -4.243 5.001 17.597 1.00 78.81 86 LEU A CA 1
ATOM 648 C C . LEU A 1 86 ? -5.581 4.258 17.496 1.00 78.81 86 LEU A C 1
ATOM 650 O O . LEU A 1 86 ? -6.390 4.619 16.641 1.00 78.81 86 LEU A O 1
ATOM 654 N N . TYR A 1 87 ? -5.840 3.263 18.349 1.00 83.25 87 TYR A N 1
ATOM 655 C CA . TYR A 1 87 ? -7.066 2.469 18.295 1.00 83.25 87 TYR A CA 1
ATOM 656 C C . TYR A 1 87 ? -8.307 3.343 18.498 1.00 83.25 87 TYR A C 1
ATOM 658 O O . TYR A 1 87 ? -9.257 3.261 17.725 1.00 83.25 87 TYR A O 1
ATOM 666 N N . GLN A 1 88 ? -8.265 4.278 19.453 1.00 82.81 88 GLN A N 1
ATOM 667 C CA . GLN A 1 88 ? -9.373 5.206 19.694 1.00 82.81 88 GLN A CA 1
ATOM 668 C C . GLN A 1 88 ? -9.671 6.094 18.477 1.00 82.81 88 GLN A C 1
ATOM 670 O O . GLN A 1 88 ? -10.832 6.313 18.132 1.00 82.81 88 GLN A O 1
ATOM 675 N N . GLN A 1 89 ? -8.631 6.598 17.804 1.00 80.88 89 GLN A N 1
ATOM 676 C CA . GLN A 1 89 ? -8.795 7.442 16.615 1.00 80.88 89 GLN A CA 1
ATOM 677 C C . GLN A 1 89 ? -9.325 6.637 15.428 1.00 80.88 89 GLN A C 1
ATOM 679 O O . GLN A 1 89 ? -10.175 7.121 14.680 1.00 80.88 89 GLN A O 1
ATOM 684 N N . LEU A 1 90 ? -8.868 5.394 15.286 1.00 81.94 90 LEU A N 1
ATOM 685 C CA . LEU A 1 90 ? -9.344 4.482 14.257 1.00 81.94 90 LEU A CA 1
ATOM 686 C C . LEU A 1 90 ? -10.806 4.085 14.490 1.00 81.94 90 LEU A C 1
ATOM 688 O O . LEU A 1 90 ? -11.603 4.121 13.558 1.00 81.94 90 LEU A O 1
ATOM 692 N N . GLN A 1 91 ? -11.184 3.792 15.736 1.00 84.31 91 GLN A N 1
ATOM 693 C CA . GLN A 1 91 ? -12.558 3.464 16.106 1.00 84.31 91 GLN A CA 1
ATOM 694 C C . GLN A 1 91 ? -13.505 4.643 15.845 1.00 84.31 91 GLN A C 1
ATOM 696 O O . GLN A 1 91 ? -14.596 4.447 15.311 1.00 84.31 91 GLN A O 1
ATOM 701 N N . ARG A 1 92 ? -13.087 5.877 16.160 1.00 81.81 92 ARG A N 1
ATOM 702 C CA . ARG A 1 92 ? -13.847 7.093 15.818 1.00 81.81 92 ARG A CA 1
ATOM 703 C C . ARG A 1 92 ? -14.011 7.246 14.308 1.00 81.81 92 ARG A C 1
ATOM 705 O O . ARG A 1 92 ? -15.122 7.508 13.855 1.00 81.81 92 ARG A O 1
ATOM 712 N N . ALA A 1 93 ? -12.940 7.033 13.544 1.00 80.50 93 ALA A N 1
ATOM 713 C CA . ALA A 1 93 ? -12.976 7.118 12.085 1.00 80.50 93 ALA A CA 1
ATOM 714 C C . ALA A 1 93 ? -13.869 6.042 11.444 1.00 80.50 93 ALA A C 1
ATOM 716 O O . ALA A 1 93 ? -14.529 6.308 10.443 1.00 80.50 93 ALA A O 1
ATOM 717 N N . ALA A 1 94 ? -13.926 4.848 12.038 1.00 80.44 94 ALA A N 1
ATOM 718 C CA . ALA A 1 94 ? -14.793 3.762 11.595 1.00 80.44 94 ALA A CA 1
ATOM 719 C C . ALA A 1 94 ? -16.272 4.008 11.935 1.00 80.44 94 ALA A C 1
ATOM 721 O O . ALA A 1 94 ? -17.143 3.760 11.105 1.00 80.44 94 ALA A O 1
ATOM 722 N N . LYS A 1 95 ? -16.562 4.516 13.141 1.00 82.44 95 LYS A N 1
ATOM 723 C CA . LYS A 1 95 ? -17.928 4.840 13.591 1.00 82.44 95 LYS A CA 1
ATOM 724 C C . LYS A 1 95 ? -18.523 6.032 12.844 1.00 82.44 95 LYS A C 1
ATOM 726 O O . LYS A 1 95 ? -19.721 6.055 12.582 1.00 82.44 95 LYS A O 1
ATOM 731 N N . HIS A 1 96 ? -17.694 7.015 12.500 1.00 78.06 96 HIS A N 1
ATOM 732 C CA . HIS A 1 96 ? -18.122 8.245 11.841 1.00 78.06 96 HIS A CA 1
ATOM 733 C C . HIS A 1 96 ? -17.476 8.373 10.460 1.00 78.06 96 HIS A C 1
ATOM 735 O O . HIS A 1 96 ? -16.590 9.203 10.273 1.00 78.06 96 HIS A O 1
ATOM 741 N N . PRO A 1 97 ? -17.940 7.610 9.453 1.00 65.56 97 PRO A N 1
ATOM 742 C CA . PRO A 1 97 ? -17.323 7.581 8.125 1.00 65.56 97 PRO A CA 1
ATOM 743 C C . PRO A 1 97 ? -17.339 8.936 7.396 1.00 65.56 97 PRO A C 1
ATOM 745 O O . PRO A 1 97 ? -16.631 9.107 6.404 1.00 65.56 97 PRO A O 1
ATOM 748 N N . ARG A 1 98 ? -18.125 9.917 7.867 1.00 62.69 98 ARG A N 1
ATOM 749 C CA . ARG A 1 98 ? -18.199 11.271 7.300 1.00 62.69 98 ARG A CA 1
ATOM 750 C C . ARG A 1 98 ? -18.284 12.330 8.397 1.00 62.69 98 ARG A C 1
ATOM 752 O O . ARG A 1 98 ? -19.371 12.782 8.747 1.00 62.69 98 ARG A O 1
ATOM 759 N N . LEU A 1 99 ? -17.139 12.788 8.901 1.00 60.00 99 LEU A N 1
ATOM 760 C CA . LEU A 1 99 ? -17.098 14.087 9.571 1.00 60.00 99 LEU A CA 1
ATOM 761 C C . LEU A 1 99 ? -17.204 15.173 8.490 1.00 60.00 99 LEU A C 1
ATOM 763 O O . LEU A 1 99 ? -16.258 15.397 7.738 1.00 60.00 99 LEU A O 1
ATOM 767 N N . ALA A 1 100 ? -18.359 15.839 8.409 1.00 55.59 100 ALA A N 1
ATOM 768 C CA . ALA A 1 100 ? -18.689 16.831 7.376 1.00 55.59 100 ALA A CA 1
ATOM 769 C C . ALA A 1 100 ? -17.672 17.986 7.248 1.00 55.59 100 ALA A C 1
ATOM 771 O O . ALA A 1 100 ? -17.626 18.661 6.225 1.00 55.59 100 ALA A O 1
ATOM 772 N N . ARG A 1 101 ? -16.845 18.206 8.278 1.00 62.19 101 ARG A N 1
ATOM 773 C CA . ARG A 1 101 ? -15.923 19.343 8.365 1.00 62.19 101 ARG A CA 1
ATOM 774 C C . ARG A 1 101 ? -14.484 19.009 7.958 1.00 62.19 101 ARG A C 1
ATOM 776 O O . ARG A 1 101 ? -13.840 19.830 7.314 1.00 62.19 101 ARG A O 1
ATOM 783 N N . HIS A 1 102 ? -13.981 17.814 8.293 1.00 62.44 102 HIS A N 1
ATOM 784 C CA . HIS A 1 102 ? -12.593 17.417 8.023 1.00 62.44 102 HIS A CA 1
ATOM 785 C C . HIS A 1 102 ? -12.476 15.914 7.734 1.00 62.44 102 HIS A C 1
ATOM 787 O O . HIS A 1 102 ? -12.564 15.081 8.635 1.00 62.44 102 HIS A O 1
ATOM 793 N N . ILE A 1 103 ? -12.219 15.567 6.470 1.00 65.38 103 ILE A N 1
ATOM 794 C CA . ILE A 1 103 ? -11.939 14.186 6.061 1.00 65.38 103 ILE A CA 1
ATOM 795 C C . ILE A 1 103 ? -10.489 13.863 6.434 1.00 65.38 103 ILE A C 1
ATOM 797 O O . ILE A 1 103 ? -9.552 14.293 5.758 1.00 65.38 103 ILE A O 1
ATOM 801 N N . SER A 1 104 ? -10.292 13.115 7.521 1.00 74.50 104 SER A N 1
ATOM 802 C CA . SER A 1 104 ? -8.958 12.628 7.890 1.00 74.50 104 SER A CA 1
ATOM 803 C C . SER A 1 104 ? -8.504 11.506 6.937 1.00 74.50 104 SER A C 1
ATOM 805 O O . SER A 1 104 ? -9.342 10.753 6.430 1.00 74.50 104 SER A O 1
ATOM 807 N N . PRO A 1 105 ? -7.190 11.334 6.696 1.00 75.31 105 PRO A N 1
ATOM 808 C CA . PRO A 1 105 ? -6.680 10.259 5.844 1.00 75.31 105 PRO A CA 1
ATOM 809 C C . PRO A 1 105 ? -7.127 8.858 6.287 1.00 75.31 105 PRO A C 1
ATOM 811 O O . PRO A 1 105 ? -7.350 8.000 5.436 1.00 75.31 105 PRO A O 1
ATOM 814 N N . LEU A 1 106 ? -7.331 8.638 7.592 1.00 79.19 106 LEU A N 1
ATOM 815 C CA . LEU A 1 106 ? -7.848 7.370 8.119 1.00 79.19 106 LEU A CA 1
ATOM 816 C C . LEU A 1 106 ? -9.280 7.090 7.650 1.00 79.19 106 LEU A C 1
ATOM 818 O O . LEU A 1 106 ? -9.590 5.956 7.299 1.00 79.19 106 LEU A O 1
ATOM 822 N N . HIS A 1 107 ? -10.126 8.121 7.567 1.00 79.44 107 HIS A N 1
ATOM 823 C CA . HIS A 1 107 ? -11.493 7.982 7.057 1.00 79.44 107 HIS A CA 1
ATOM 824 C C . HIS A 1 107 ? -11.478 7.570 5.583 1.00 79.44 107 HIS A C 1
ATOM 826 O O . HIS A 1 107 ? -12.198 6.659 5.182 1.00 79.44 107 HIS A O 1
ATOM 832 N N . ASN A 1 108 ? -10.599 8.189 4.785 1.00 78.00 108 ASN A N 1
ATOM 833 C CA . ASN A 1 108 ? -10.429 7.829 3.379 1.00 78.00 108 ASN A CA 1
ATOM 834 C C . ASN A 1 108 ? -9.949 6.387 3.205 1.00 78.00 108 ASN A C 1
ATOM 836 O O . ASN A 1 108 ? -10.431 5.705 2.307 1.00 78.00 108 ASN A O 1
ATOM 840 N N . LEU A 1 109 ? -9.012 5.918 4.033 1.00 78.94 109 LEU A N 1
ATOM 841 C CA . LEU A 1 109 ? -8.512 4.544 3.956 1.00 78.94 109 LEU A CA 1
ATOM 842 C C . LEU A 1 109 ? -9.605 3.530 4.308 1.00 78.94 109 LEU A C 1
ATOM 844 O O . LEU A 1 109 ? -9.863 2.626 3.515 1.00 78.94 109 LEU A O 1
ATOM 848 N N . LEU A 1 110 ? -10.289 3.719 5.439 1.00 80.00 110 LEU A N 1
ATOM 849 C CA . LEU A 1 110 ? -11.363 2.824 5.876 1.00 80.00 110 LEU A CA 1
ATOM 850 C C . LEU A 1 110 ? -12.509 2.771 4.859 1.00 80.00 110 LEU A C 1
ATOM 852 O O . LEU A 1 110 ? -12.928 1.687 4.468 1.00 80.00 110 LEU A O 1
ATOM 856 N N . HIS A 1 111 ? -12.948 3.926 4.351 1.00 80.31 111 HIS A N 1
ATOM 857 C CA . HIS A 1 111 ? -14.004 3.991 3.340 1.00 80.31 111 HIS A CA 1
ATOM 858 C C . HIS A 1 111 ? -13.563 3.413 1.987 1.00 80.31 111 HIS A C 1
ATOM 860 O O . HIS A 1 111 ? -14.366 2.830 1.265 1.00 80.31 111 HIS A O 1
ATOM 866 N N . ARG A 1 112 ? -12.301 3.599 1.578 1.00 80.25 112 ARG A N 1
ATOM 867 C CA . ARG A 1 112 ? -11.823 3.141 0.262 1.00 80.25 112 ARG A CA 1
ATOM 868 C C . ARG A 1 112 ? -11.684 1.624 0.179 1.00 80.25 112 ARG A C 1
ATOM 870 O O . ARG A 1 112 ? -11.819 1.089 -0.919 1.00 80.25 112 ARG A O 1
ATOM 877 N N . PHE A 1 113 ? -11.363 0.970 1.291 1.00 80.44 113 PHE A N 1
ATOM 878 C CA . PHE A 1 113 ? -11.133 -0.474 1.351 1.00 80.44 113 PHE A CA 1
ATOM 879 C C . PHE A 1 113 ? -12.272 -1.252 2.027 1.00 80.44 113 PHE A C 1
ATOM 881 O O . PHE A 1 113 ? -12.166 -2.469 2.110 1.00 80.44 113 PHE A O 1
ATOM 888 N N . ASP A 1 114 ? -13.327 -0.566 2.481 1.00 81.12 114 ASP A N 1
ATOM 889 C CA . ASP A 1 114 ? -14.501 -1.137 3.165 1.00 81.12 114 ASP A CA 1
ATOM 890 C C . ASP A 1 114 ? -14.137 -2.103 4.309 1.00 81.12 114 ASP A C 1
ATOM 892 O O . ASP A 1 114 ? -14.705 -3.180 4.473 1.00 81.12 114 ASP A O 1
ATOM 896 N N . LEU A 1 115 ? -13.127 -1.727 5.102 1.00 76.94 115 LEU A N 1
ATOM 897 C CA . LEU A 1 115 ? -12.649 -2.546 6.214 1.00 76.94 115 LEU A CA 1
ATOM 898 C C . LEU A 1 115 ? -13.374 -2.170 7.508 1.00 76.94 115 LEU A C 1
ATOM 900 O O . LEU A 1 115 ? -13.315 -1.025 7.962 1.00 76.94 115 LEU A O 1
ATOM 904 N N . LYS A 1 116 ? -14.022 -3.160 8.130 1.00 74.81 116 LYS A N 1
ATOM 905 C CA . LYS A 1 116 ? -14.677 -3.030 9.438 1.00 74.81 116 LYS A CA 1
ATOM 906 C C . LYS A 1 116 ? -13.774 -3.592 10.527 1.00 74.81 116 LYS A C 1
ATOM 908 O O . LYS A 1 116 ? -13.367 -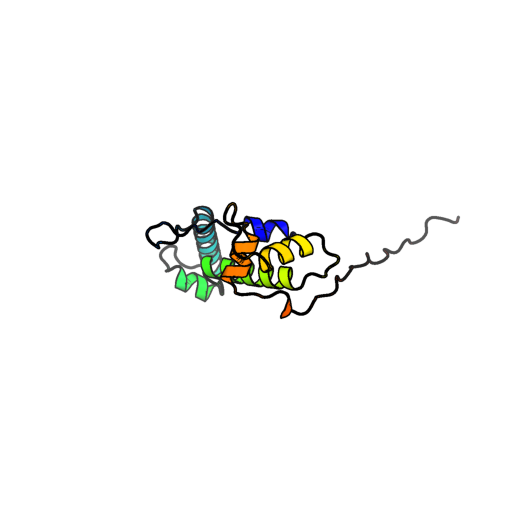4.748 10.461 1.00 74.81 116 LYS A O 1
ATOM 913 N N . LEU A 1 117 ? -13.517 -2.795 11.565 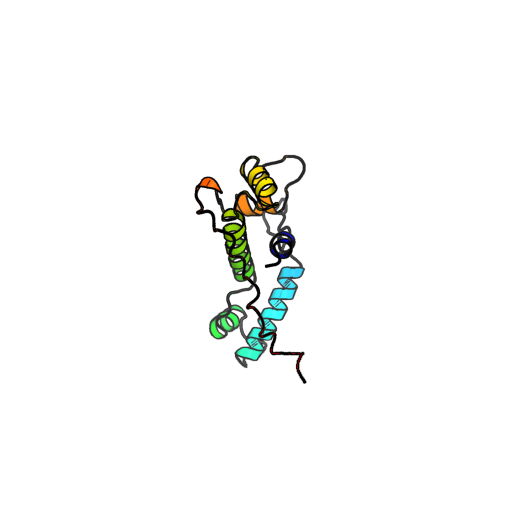1.00 71.50 117 LEU A N 1
ATOM 914 C CA . LEU A 1 117 ? -12.695 -3.217 12.708 1.00 71.50 117 LEU A CA 1
ATOM 915 C C . LEU A 1 117 ? -13.272 -4.455 13.413 1.00 71.50 117 LEU A C 1
ATOM 917 O O . LEU A 1 117 ? -12.513 -5.279 13.897 1.00 71.50 117 LEU A O 1
ATOM 921 N N . SER A 1 118 ? -14.599 -4.616 13.434 1.00 69.00 118 SER A N 1
ATOM 922 C CA . SER A 1 118 ? -15.265 -5.749 14.092 1.00 69.00 118 SER A CA 1
ATOM 923 C C . SER A 1 118 ? -15.077 -7.094 13.388 1.00 69.00 118 SER A C 1
ATOM 925 O O . SER A 1 118 ? -15.366 -8.126 13.980 1.00 69.00 118 SER A O 1
ATOM 927 N N . GLN A 1 119 ? -14.646 -7.093 12.125 1.00 76.50 119 GLN A N 1
ATOM 928 C CA . GLN A 1 119 ? -14.475 -8.309 11.326 1.00 76.50 119 GLN A CA 1
ATOM 929 C C . GLN A 1 119 ? -13.029 -8.817 11.318 1.00 76.50 119 GLN A C 1
ATOM 931 O O . GLN A 1 119 ? -12.763 -9.883 10.770 1.00 76.50 119 GLN A O 1
ATOM 936 N N . LEU A 1 120 ? -12.090 -8.051 11.878 1.00 77.94 120 LEU A N 1
ATOM 937 C CA . LEU A 1 120 ? -10.665 -8.349 11.825 1.00 77.94 120 LEU A CA 1
ATOM 938 C C . LEU A 1 120 ? -10.165 -8.831 13.183 1.00 77.94 120 LEU A C 1
ATOM 940 O O . LEU A 1 120 ? -10.463 -8.241 14.218 1.00 77.94 120 LEU A O 1
ATOM 944 N N . GLU A 1 121 ? -9.381 -9.906 13.159 1.00 80.62 121 GLU A N 1
ATOM 945 C CA . GLU A 1 121 ? -8.760 -10.458 14.356 1.00 80.62 121 GLU A CA 1
ATOM 946 C C . GLU A 1 121 ? -7.758 -9.462 14.955 1.00 80.62 121 GLU A C 1
ATOM 948 O O . GLU A 1 121 ? -6.903 -8.895 14.263 1.00 80.62 121 GLU A O 1
ATOM 953 N N . THR A 1 122 ? -7.854 -9.255 16.267 1.00 82.75 122 THR A N 1
ATOM 954 C CA . THR A 1 122 ? -6.918 -8.414 17.006 1.00 82.75 122 THR A CA 1
ATOM 955 C C . THR A 1 122 ? -5.574 -9.115 17.140 1.00 82.75 122 THR A C 1
ATOM 957 O O . THR A 1 122 ? -5.444 -10.159 17.779 1.00 82.75 122 THR A O 1
ATOM 960 N N . ARG A 1 123 ? -4.526 -8.501 16.597 1.00 78.56 123 ARG A N 1
ATOM 961 C CA . ARG A 1 123 ? -3.174 -9.039 16.668 1.00 78.56 123 ARG A CA 1
ATOM 962 C C . ARG A 1 123 ? -2.507 -8.599 17.969 1.00 78.56 123 ARG A C 1
ATOM 964 O O . ARG A 1 123 ? -2.296 -7.408 18.199 1.00 78.56 123 ARG A O 1
ATOM 971 N N . LYS A 1 124 ? -2.140 -9.565 18.819 1.00 72.81 124 LYS A N 1
ATOM 972 C CA . LYS A 1 124 ? -1.442 -9.285 20.083 1.00 72.81 124 LYS A CA 1
ATOM 973 C C . LYS A 1 124 ? -0.099 -8.585 19.814 1.00 72.81 124 LYS A C 1
ATOM 975 O O . LYS A 1 124 ? 0.630 -8.998 18.906 1.00 72.81 124 LYS A O 1
ATOM 980 N N . PRO A 1 125 ? 0.248 -7.538 20.583 1.00 69.12 125 PRO A N 1
ATOM 981 C CA . PRO A 1 125 ? 1.520 -6.858 20.420 1.00 69.12 125 PRO A CA 1
ATOM 982 C C . PRO A 1 125 ? 2.643 -7.797 20.869 1.00 69.12 125 PRO A C 1
ATOM 984 O O . PRO A 1 125 ? 2.745 -8.143 22.043 1.00 69.12 125 PRO A O 1
ATOM 987 N N . VAL A 1 126 ? 3.488 -8.212 19.927 1.00 72.06 126 VAL A N 1
ATOM 988 C CA . VAL A 1 126 ? 4.708 -8.960 20.240 1.00 72.06 126 VAL A CA 1
ATOM 989 C C . VAL A 1 126 ? 5.739 -7.953 20.737 1.00 72.06 126 VAL A C 1
ATOM 991 O O . VAL A 1 126 ? 6.205 -7.110 19.970 1.00 72.06 126 VAL A O 1
ATOM 994 N N . ARG A 1 127 ? 6.067 -8.006 22.030 1.00 66.56 127 ARG A N 1
ATOM 995 C CA . ARG A 1 127 ? 7.257 -7.334 22.552 1.00 66.56 127 ARG A CA 1
ATOM 996 C C . ARG A 1 127 ? 8.446 -8.208 22.175 1.00 66.56 127 ARG A C 1
ATOM 998 O O . ARG A 1 127 ? 8.542 -9.334 22.650 1.00 66.56 127 ARG A O 1
ATOM 1005 N N . PHE A 1 128 ? 9.319 -7.708 21.310 1.00 65.31 128 PHE A N 1
ATOM 1006 C CA . PHE A 1 128 ? 10.651 -8.284 21.199 1.00 65.31 128 PHE A CA 1
ATOM 1007 C C . PHE A 1 128 ? 11.379 -7.867 22.473 1.00 65.31 128 PHE A C 1
ATOM 1009 O O . PHE A 1 128 ? 11.730 -6.699 22.620 1.00 65.31 128 PHE A O 1
ATOM 1016 N N . ALA A 1 129 ? 11.475 -8.780 23.440 1.00 58.91 129 ALA A N 1
ATOM 1017 C CA . ALA A 1 129 ? 12.409 -8.596 24.536 1.00 58.91 129 ALA A CA 1
ATOM 1018 C C . ALA A 1 129 ? 13.805 -8.523 23.911 1.00 58.91 129 ALA A C 1
ATOM 1020 O O . ALA A 1 129 ? 14.136 -9.342 23.050 1.00 58.91 129 ALA A O 1
ATOM 1021 N N . GLU A 1 130 ? 14.579 -7.511 24.284 1.00 63.62 130 GLU A N 1
ATOM 1022 C CA . GLU A 1 130 ? 15.998 -7.469 23.957 1.00 63.62 130 GLU A CA 1
ATOM 1023 C C . GLU A 1 130 ? 16.606 -8.790 24.440 1.00 63.62 130 GLU A C 1
ATOM 1025 O O . GLU A 1 130 ? 16.384 -9.196 25.584 1.00 63.62 130 GLU A O 1
ATOM 1030 N N . SER A 1 131 ? 17.279 -9.514 23.541 1.00 53.91 131 SER A N 1
ATOM 1031 C CA . SER A 1 131 ? 18.045 -10.693 23.942 1.00 53.91 131 SER A CA 1
ATOM 1032 C C . SER A 1 131 ? 18.995 -10.232 25.043 1.00 53.91 131 SER A C 1
ATOM 1034 O O . SER A 1 131 ? 19.705 -9.254 24.797 1.00 53.91 131 SER A O 1
ATOM 1036 N N . PRO A 1 132 ? 19.014 -10.865 26.231 1.00 58.25 132 PRO A N 1
ATOM 1037 C CA . PRO A 1 132 ? 19.988 -10.518 27.248 1.00 58.25 132 PRO A CA 1
ATOM 1038 C C . PRO A 1 132 ? 21.367 -10.753 26.634 1.00 58.25 132 PRO A C 1
ATOM 1040 O O . PRO A 1 132 ? 21.771 -11.889 26.392 1.00 58.25 132 PRO A O 1
ATOM 1043 N N . GLY A 1 133 ? 22.034 -9.658 26.274 1.00 55.16 133 GLY A N 1
ATOM 1044 C CA . GLY A 1 133 ? 23.434 -9.679 25.905 1.00 55.16 133 GLY A CA 1
ATOM 1045 C C . GLY A 1 133 ? 24.195 -10.192 27.114 1.00 55.16 133 GLY A C 1
ATOM 1046 O O . GLY A 1 133 ? 24.035 -9.674 28.216 1.00 55.16 133 GLY A O 1
ATOM 1047 N N . THR A 1 134 ? 24.959 -11.250 26.890 1.00 55.78 134 THR A N 1
ATOM 1048 C CA . THR A 1 134 ? 26.015 -11.775 27.749 1.00 55.78 134 THR A CA 1
ATOM 1049 C C . THR A 1 134 ? 26.792 -10.644 28.421 1.00 55.78 134 THR A C 1
ATOM 1051 O O . THR A 1 134 ? 27.677 -10.040 27.821 1.00 55.78 134 THR A O 1
ATOM 1054 N N . SER A 1 135 ? 26.458 -10.357 29.679 1.00 51.09 135 SER A N 1
ATOM 1055 C CA . SER A 1 135 ? 27.337 -9.660 30.610 1.00 51.09 135 SER A CA 1
ATOM 1056 C C . SER A 1 135 ? 28.327 -10.686 31.161 1.00 51.09 135 SER A C 1
ATOM 1058 O O . SER A 1 135 ? 28.130 -11.236 32.247 1.00 51.09 135 SER A O 1
ATOM 1060 N N . GLU A 1 136 ? 29.351 -11.009 30.374 1.00 54.16 136 GLU A N 1
ATOM 1061 C CA . GLU A 1 136 ? 30.520 -11.728 30.875 1.00 54.16 136 GLU A CA 1
ATOM 1062 C C . GLU A 1 136 ? 31.385 -10.752 31.684 1.00 54.16 136 GLU A C 1
ATOM 1064 O O . GLU A 1 136 ? 32.054 -9.879 31.144 1.00 54.16 136 GLU A O 1
ATOM 1069 N N . SER A 1 137 ? 31.274 -10.903 33.007 1.00 54.69 137 SER A N 1
ATOM 1070 C CA . SER A 1 137 ? 32.373 -10.880 33.980 1.00 54.69 137 SER A CA 1
ATOM 1071 C C . SER A 1 137 ? 33.389 -9.730 33.926 1.00 54.69 137 SER A C 1
ATOM 1073 O O . SER A 1 137 ? 34.506 -9.911 33.455 1.00 54.69 137 SER A O 1
ATOM 1075 N N . ASP A 1 138 ? 33.054 -8.623 34.591 1.00 46.91 138 ASP A N 1
ATOM 1076 C CA . ASP A 1 138 ? 34.029 -7.735 35.239 1.00 46.91 138 ASP A CA 1
ATOM 1077 C C . ASP A 1 138 ? 33.876 -7.872 36.762 1.00 46.91 138 ASP A C 1
ATOM 1079 O O . ASP A 1 138 ? 33.069 -7.160 37.356 1.00 46.91 138 ASP A O 1
ATOM 1083 N N . THR A 1 139 ? 34.576 -8.825 37.397 1.00 53.25 13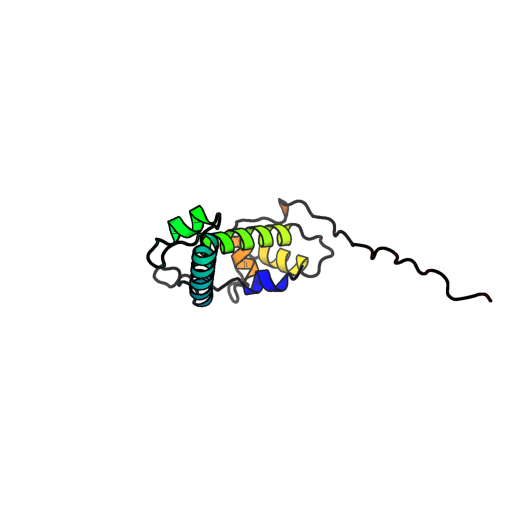9 THR A N 1
ATOM 1084 C CA . THR A 1 139 ? 35.220 -8.711 38.734 1.00 53.25 139 THR A CA 1
ATOM 1085 C C . THR A 1 139 ? 35.871 -10.037 39.164 1.00 53.25 139 THR A C 1
ATOM 1087 O O . THR A 1 139 ? 35.272 -11.091 38.976 1.00 53.25 139 THR A O 1
ATOM 1090 N N . GLN A 1 140 ? 37.013 -9.928 39.870 1.00 45.28 140 GLN A N 1
ATOM 1091 C CA . GLN A 1 140 ? 37.891 -10.965 40.472 1.00 45.28 140 GLN A CA 1
ATOM 1092 C C . GLN A 1 140 ?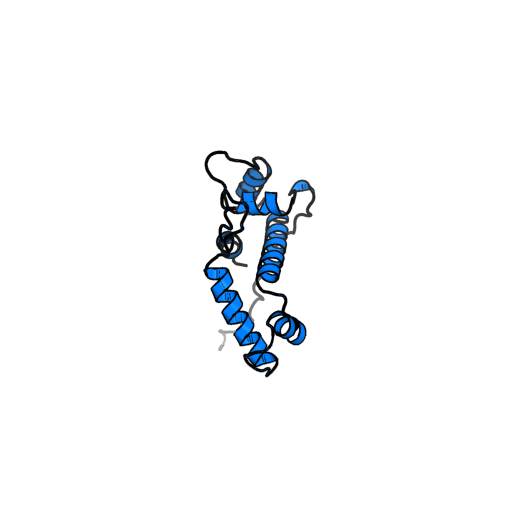 38.975 -11.467 39.488 1.00 45.28 140 GLN A C 1
ATOM 1094 O O . GLN A 1 140 ? 38.650 -12.166 38.539 1.00 45.28 140 GLN A O 1
ATOM 1099 N N . PHE A 1 141 ? 40.269 -11.132 39.591 1.00 39.69 141 PHE A N 1
ATOM 1100 C CA . PHE A 1 141 ? 41.152 -10.780 40.716 1.00 39.69 141 PHE A CA 1
ATOM 1101 C C . PHE A 1 141 ? 42.185 -9.714 40.326 1.00 39.69 141 PHE A C 1
ATOM 1103 O O . PHE A 1 141 ? 42.613 -9.719 39.151 1.00 39.69 141 PHE A O 1
#